Protein AF-A0A1C5WU53-F1 (afdb_monomer)

Radius of gyration: 35.81 Å; Cα contacts (8 Å, |Δi|>4): 63; chains: 1; bounding box: 73×29×108 Å

Foldseek 3Di:
DVVVVVVVVVDPPDDDDPPDPPDDPPDPPPDDDDDDDDDDDPDPDPDDDDDVVVLVVLLVVLVVLLVDDDVVLVVLLVLLCVLVVLLVVCVVVVPDCDPDPSNCCNPPVSVVSSVVSVVVSVVCCVVSNVVSNVVSVVSVVPDDPPPPPPDD

Sequence (152 aa):
MEEIDELYQAFSNVTAEESGNVISDENNRNLQYKDTYNIHVPKTRDKIVLDIGLIEKLRKECKEIKQTKFPYAEACLGVASLLLGAFLSALISQVAYELKFLSILFYSICPVGGIGCSVAYYFLRKNSMADAKKLADYVEEYIIVPAEESEE

Nearest PDB structures (foldseek):
  5n7k-assembly4_D  TM=4.705E-01  e=8.954E+00  Homo sapiens
  4fzs-assembly1_A  TM=4.702E-01  e=9.485E+00  Homo sapiens

Mean predicted aligned error: 18.85 Å

Solvent-accessible surface area (backbone atoms only — not comparable to full-atom values): 9478 Å² total; per-residue (Å²): 116,71,76,59,54,60,62,59,67,72,44,95,86,63,87,88,74,84,87,67,83,89,67,64,90,88,64,89,68,84,79,83,81,82,88,82,81,88,77,85,72,80,78,87,70,95,72,82,91,72,62,65,70,56,54,52,49,52,49,52,51,39,53,47,60,73,66,60,76,64,64,67,36,54,51,29,43,53,51,14,52,51,25,41,46,48,27,53,52,43,61,76,66,64,61,70,91,46,102,41,74,66,41,48,42,37,70,51,48,19,48,54,48,13,53,50,27,45,52,49,22,51,53,50,46,51,54,58,52,52,51,55,43,50,51,37,52,52,52,58,72,70,55,79,75,76,77,77,78,76,83,127

pLDDT: mean 70.13, std 13.55, range [31.55, 91.06]

Structure (mmCIF, N/CA/C/O backbone):
data_AF-A0A1C5WU53-F1
#
_entry.id   AF-A0A1C5WU53-F1
#
loop_
_atom_site.group_PDB
_atom_site.id
_atom_site.type_symbol
_atom_site.label_atom_id
_atom_site.label_alt_id
_atom_site.label_comp_id
_atom_site.label_asym_id
_atom_site.label_entity_id
_atom_site.label_seq_id
_atom_site.pdbx_PDB_ins_code
_atom_site.Cartn_x
_atom_site.Cartn_y
_atom_site.Cartn_z
_atom_site.occupancy
_atom_site.B_iso_or_equiv
_atom_site.auth_seq_id
_atom_site.auth_comp_id
_atom_site.auth_asym_id
_atom_site.auth_atom_id
_atom_site.pdbx_PDB_model_num
ATOM 1 N N . MET A 1 1 ? -17.235 17.590 -48.475 1.00 45.38 1 MET A N 1
ATOM 2 C CA . MET A 1 1 ? -16.830 17.677 -49.894 1.00 45.38 1 MET A CA 1
ATOM 3 C C . MET A 1 1 ? -15.870 18.850 -50.068 1.00 45.38 1 MET A C 1
ATOM 5 O O . MET A 1 1 ? -14.811 18.620 -50.616 1.00 45.38 1 MET A O 1
ATOM 9 N N . GLU A 1 2 ? -16.145 20.018 -49.467 1.00 45.06 2 GLU A N 1
ATOM 10 C CA . GLU A 1 2 ? -15.230 21.185 -49.448 1.00 45.06 2 GLU A CA 1
ATOM 11 C C . GLU A 1 2 ? -13.848 20.946 -48.800 1.00 45.06 2 GLU A C 1
ATOM 13 O O . GLU A 1 2 ? -12.847 21.370 -49.361 1.00 45.06 2 GLU A O 1
ATOM 18 N N . GLU A 1 3 ? -13.740 20.218 -47.678 1.00 51.34 3 GLU A N 1
ATOM 19 C CA . GLU A 1 3 ? -12.435 19.996 -47.003 1.00 51.34 3 GLU A CA 1
ATOM 20 C C . GLU A 1 3 ? -11.423 19.178 -47.825 1.00 51.34 3 GLU A C 1
ATOM 22 O O . GLU A 1 3 ? -10.221 19.226 -47.575 1.00 51.34 3 GLU A O 1
ATOM 27 N N . ILE A 1 4 ? -11.899 18.394 -48.795 1.00 55.53 4 ILE A N 1
ATOM 28 C CA . ILE A 1 4 ? -11.033 17.541 -49.614 1.00 55.53 4 ILE A CA 1
ATOM 29 C C . ILE A 1 4 ? -10.393 18.380 -50.726 1.00 55.53 4 ILE A C 1
ATOM 31 O O . ILE A 1 4 ? -9.211 18.207 -51.009 1.00 55.53 4 ILE A O 1
ATOM 35 N N . ASP A 1 5 ? -11.131 19.336 -51.292 1.00 53.19 5 ASP A N 1
ATOM 36 C CA . ASP A 1 5 ? -10.642 20.214 -52.361 1.00 53.19 5 ASP A CA 1
ATOM 37 C C . ASP A 1 5 ? -9.539 21.170 -51.884 1.00 53.19 5 ASP A C 1
ATOM 39 O O . ASP A 1 5 ? -8.574 21.409 -52.615 1.00 53.19 5 ASP A O 1
ATOM 43 N N . GLU A 1 6 ? -9.606 21.652 -50.637 1.00 58.03 6 GLU A N 1
ATOM 44 C CA . GLU A 1 6 ? -8.528 22.462 -50.044 1.00 58.03 6 GLU A CA 1
ATOM 45 C C . GLU A 1 6 ? -7.212 21.677 -49.918 1.00 58.03 6 GLU A C 1
ATOM 47 O O . GLU A 1 6 ? -6.128 22.234 -50.114 1.00 58.03 6 GLU A O 1
ATOM 52 N N . LEU A 1 7 ? -7.291 20.366 -49.658 1.00 58.59 7 LEU A N 1
ATOM 53 C CA . LEU A 1 7 ? -6.119 19.497 -49.555 1.00 58.59 7 LEU A CA 1
ATOM 54 C C . LEU A 1 7 ? -5.407 19.335 -50.910 1.00 58.59 7 LEU A C 1
ATOM 56 O O . LEU A 1 7 ? -4.179 19.259 -50.953 1.00 58.59 7 LEU A O 1
ATOM 60 N N . TYR A 1 8 ? -6.160 19.301 -52.015 1.00 53.69 8 TYR A N 1
ATOM 61 C CA . TYR A 1 8 ? -5.605 19.140 -53.363 1.00 53.69 8 TYR A CA 1
ATOM 62 C C . TYR A 1 8 ? -5.057 20.448 -53.951 1.00 53.69 8 TYR A C 1
ATOM 64 O O . TYR A 1 8 ? -4.077 20.408 -54.696 1.00 53.69 8 TYR A O 1
ATOM 72 N N . GLN A 1 9 ? -5.602 21.610 -53.570 1.00 56.34 9 GLN A N 1
ATOM 73 C CA . GLN A 1 9 ? -5.074 22.916 -53.997 1.00 56.34 9 GLN A CA 1
ATOM 74 C C . GLN A 1 9 ? -3.721 23.286 -53.365 1.00 56.34 9 GLN A C 1
ATOM 76 O O . GLN A 1 9 ? -3.004 24.132 -53.901 1.00 56.34 9 GLN A O 1
ATOM 81 N N . ALA A 1 10 ? -3.329 22.649 -52.257 1.00 59.25 10 ALA A N 1
ATOM 82 C CA . ALA A 1 10 ? -2.040 22.895 -51.608 1.00 59.25 10 ALA A CA 1
ATOM 83 C C . ALA A 1 10 ? -0.826 22.372 -52.411 1.00 59.25 10 ALA A C 1
ATOM 85 O O . ALA A 1 10 ? 0.320 22.710 -52.098 1.00 59.25 10 ALA A O 1
ATOM 86 N N . PHE A 1 11 ? -1.046 21.565 -53.455 1.00 59.12 11 PHE A N 1
ATOM 87 C CA . PHE A 1 11 ? 0.019 21.024 -54.297 1.00 59.12 11 PHE A CA 1
ATOM 88 C C . PHE A 1 11 ? 0.263 21.919 -55.520 1.00 59.12 11 PHE A C 1
ATOM 90 O O . PHE A 1 11 ? -0.410 21.822 -56.540 1.00 59.12 11 PHE A O 1
ATOM 97 N N . SER A 1 12 ? 1.293 22.764 -55.450 1.00 53.94 12 SER A N 1
ATOM 98 C CA . SER A 1 12 ? 1.615 23.786 -56.464 1.00 53.94 12 SER A CA 1
ATOM 99 C C . SER A 1 12 ? 2.075 23.266 -57.839 1.00 53.94 12 SER A C 1
ATOM 101 O O . SER A 1 12 ? 2.349 24.070 -58.725 1.00 53.94 12 SER A O 1
ATOM 103 N N . ASN A 1 13 ? 2.162 21.945 -58.032 1.00 54.16 13 ASN A N 1
ATOM 104 C CA . ASN A 1 13 ? 2.645 21.294 -59.259 1.00 54.16 13 ASN A CA 1
ATOM 105 C C . ASN A 1 13 ? 1.723 20.160 -59.750 1.00 54.16 13 ASN A C 1
ATOM 107 O O . ASN A 1 13 ? 2.179 19.270 -60.468 1.00 54.16 13 ASN A O 1
ATOM 111 N N . VAL A 1 14 ? 0.446 20.147 -59.353 1.00 54.50 14 VAL A N 1
ATOM 112 C CA . VAL A 1 14 ? -0.489 19.078 -59.738 1.00 54.50 14 VAL A CA 1
ATOM 113 C C . VAL A 1 14 ? -1.703 19.673 -60.442 1.00 54.50 14 VAL A C 1
ATOM 115 O O . VAL A 1 14 ? -2.383 20.544 -59.909 1.00 54.50 14 VAL A O 1
ATOM 118 N N . THR A 1 15 ? -1.971 19.207 -61.660 1.00 50.09 15 THR A N 1
ATOM 119 C CA . THR A 1 15 ? -3.218 19.490 -62.376 1.00 50.09 15 THR A CA 1
ATOM 120 C C . THR A 1 15 ? -4.238 18.431 -61.969 1.00 50.09 15 THR A C 1
ATOM 122 O O . THR A 1 15 ? -3.986 17.243 -62.153 1.00 50.09 15 THR A O 1
ATOM 125 N N . ALA A 1 16 ? -5.355 18.849 -61.377 1.00 55.06 16 ALA A N 1
ATOM 126 C CA . ALA A 1 16 ? -6.455 17.958 -61.027 1.00 55.06 16 ALA A CA 1
ATOM 127 C C . ALA A 1 16 ? -7.476 17.942 -62.174 1.00 55.06 16 ALA A C 1
ATOM 129 O O . ALA A 1 16 ? -8.060 18.975 -62.495 1.00 55.06 16 ALA A O 1
ATOM 130 N N . GLU A 1 17 ? -7.675 16.780 -62.793 1.00 51.91 17 GLU A N 1
ATOM 131 C CA . GLU A 1 17 ? -8.823 16.508 -63.662 1.00 51.91 17 GLU A CA 1
ATOM 132 C C . GLU A 1 17 ? -9.829 15.642 -62.900 1.00 51.91 17 GLU A C 1
ATOM 134 O O . GLU A 1 17 ? -9.446 14.721 -62.171 1.00 51.91 17 GLU A O 1
ATOM 139 N N . GLU A 1 18 ? -11.123 15.924 -63.068 1.00 55.75 18 GLU A N 1
ATOM 140 C CA . GLU A 1 18 ? -12.176 15.036 -62.580 1.00 55.75 18 GLU A CA 1
ATOM 141 C C . GLU A 1 18 ? -12.063 13.682 -63.286 1.00 55.75 18 GLU A C 1
ATOM 143 O O . GLU A 1 18 ? -12.084 13.598 -64.516 1.00 55.75 18 GLU A O 1
ATOM 148 N N . SER A 1 19 ? -11.972 12.605 -62.501 1.00 51.03 19 SER A N 1
ATOM 149 C CA . SER A 1 19 ? -12.007 11.237 -63.020 1.00 51.03 19 SER A CA 1
ATOM 150 C C . SER A 1 19 ? -13.420 10.914 -63.515 1.00 51.03 19 SER A C 1
ATOM 152 O O . SER A 1 19 ? -14.244 10.331 -62.810 1.00 51.03 19 SER A O 1
ATOM 154 N N . GLY A 1 20 ? -13.723 11.342 -64.738 1.00 50.81 20 GLY A N 1
ATOM 155 C CA . GLY A 1 20 ? -14.850 10.830 -65.500 1.00 50.81 20 GLY A CA 1
ATOM 156 C C . GLY A 1 20 ? -14.562 9.385 -65.896 1.00 50.81 20 GLY A C 1
ATOM 157 O O . GLY A 1 20 ? -13.483 9.075 -66.396 1.00 50.81 20 GLY A O 1
ATOM 158 N N . ASN A 1 21 ? -15.518 8.485 -65.674 1.00 50.06 21 ASN A N 1
ATOM 159 C CA . ASN A 1 21 ? -15.388 7.086 -66.069 1.00 50.06 21 ASN A CA 1
ATOM 160 C C . ASN A 1 21 ? -15.281 6.990 -67.606 1.00 50.06 21 ASN A C 1
ATOM 162 O O . ASN A 1 21 ? -16.291 7.034 -68.304 1.00 50.06 21 ASN A O 1
ATOM 166 N N . VAL A 1 22 ? -14.064 6.880 -68.150 1.00 54.06 22 VAL A N 1
ATOM 167 C CA . VAL A 1 22 ? -13.814 6.720 -69.597 1.00 54.06 22 VAL A CA 1
ATOM 168 C C . VAL A 1 22 ? -13.954 5.244 -69.987 1.00 54.06 22 VAL A C 1
ATOM 170 O O . VAL A 1 22 ? -13.029 4.622 -70.504 1.00 54.06 22 VAL A O 1
ATOM 173 N N . ILE A 1 23 ? -15.112 4.648 -69.707 1.00 51.84 23 ILE A N 1
ATOM 174 C CA . ILE A 1 23 ? -15.454 3.314 -70.204 1.00 51.84 23 ILE A CA 1
ATOM 175 C C . ILE A 1 23 ? -16.635 3.487 -71.155 1.00 51.84 23 ILE A C 1
ATOM 177 O O . ILE A 1 23 ? -17.748 3.771 -70.729 1.00 51.84 23 ILE A O 1
ATOM 181 N N . SER A 1 24 ? -16.383 3.341 -72.457 1.00 52.50 24 SER A N 1
ATOM 182 C CA . SER A 1 24 ? -17.457 3.080 -73.418 1.00 52.50 24 SER A CA 1
ATOM 183 C C . SER A 1 24 ? -18.016 1.687 -73.123 1.00 52.50 24 SER A C 1
ATOM 185 O O . SER A 1 24 ? -17.255 0.714 -73.123 1.00 52.50 24 SER A O 1
ATOM 187 N N . ASP A 1 25 ? -19.326 1.591 -72.882 1.00 55.03 25 ASP A N 1
ATOM 188 C CA . ASP A 1 25 ? -20.044 0.348 -72.543 1.00 55.03 25 ASP A CA 1
ATOM 189 C C . ASP A 1 25 ? -19.875 -0.776 -73.592 1.00 55.03 25 ASP A C 1
ATOM 191 O O . ASP A 1 25 ? -20.194 -1.935 -73.330 1.00 55.03 25 ASP A O 1
ATOM 195 N N . GLU A 1 26 ? -19.342 -0.469 -74.778 1.00 55.34 26 GLU A N 1
ATOM 196 C CA . GLU A 1 26 ? -19.236 -1.405 -75.902 1.00 55.34 26 GLU A CA 1
ATOM 197 C C . GLU A 1 26 ? -17.995 -2.315 -75.865 1.00 55.34 26 GLU A C 1
ATOM 199 O O . GLU A 1 26 ? -17.987 -3.366 -76.504 1.00 55.34 26 GLU A O 1
ATOM 204 N N . ASN A 1 27 ? -16.938 -1.964 -75.122 1.00 53.72 27 ASN A N 1
ATOM 205 C CA . ASN A 1 27 ? -15.704 -2.758 -75.067 1.00 53.72 27 ASN A CA 1
ATOM 206 C C . ASN A 1 27 ? -15.209 -2.897 -73.627 1.00 53.72 27 ASN A C 1
ATOM 208 O O . ASN A 1 27 ? -14.265 -2.241 -73.188 1.00 53.72 27 ASN A O 1
ATOM 212 N N . ASN A 1 28 ? -15.842 -3.811 -72.893 1.00 52.03 28 ASN A N 1
ATOM 213 C CA . ASN A 1 28 ? -15.462 -4.177 -71.535 1.00 52.03 28 ASN A CA 1
ATOM 214 C C . ASN A 1 28 ? -14.137 -4.966 -71.527 1.00 52.03 28 ASN A C 1
ATOM 216 O O . ASN A 1 28 ? -14.102 -6.192 -71.401 1.00 52.03 28 ASN A O 1
ATOM 220 N N . ARG A 1 29 ? -13.018 -4.259 -71.699 1.00 56.97 29 ARG A N 1
ATOM 221 C CA . ARG A 1 29 ? -11.693 -4.763 -71.339 1.00 56.97 29 ARG A CA 1
ATOM 222 C C . ARG A 1 29 ? -11.362 -4.207 -69.966 1.00 56.97 29 ARG A C 1
ATOM 224 O O . ARG A 1 29 ? -11.028 -3.039 -69.827 1.00 56.97 29 ARG A O 1
ATOM 231 N N . ASN A 1 30 ? -11.503 -5.075 -68.971 1.00 55.66 30 ASN A N 1
ATOM 232 C CA . ASN A 1 30 ? -11.222 -4.831 -67.562 1.00 55.66 30 ASN A CA 1
ATOM 233 C C . ASN A 1 30 ? -9.810 -4.225 -67.400 1.00 55.66 30 ASN A C 1
ATOM 235 O O . ASN A 1 30 ? -8.808 -4.940 -67.454 1.00 55.66 30 ASN A O 1
ATOM 239 N N . LEU A 1 31 ? -9.721 -2.899 -67.280 1.00 57.25 31 LEU A N 1
ATOM 240 C CA . LEU A 1 31 ? -8.464 -2.196 -67.038 1.00 57.25 31 LEU A CA 1
ATOM 241 C C . LEU A 1 31 ? -8.138 -2.319 -65.547 1.00 57.25 31 LEU A C 1
ATOM 243 O O . LEU A 1 31 ? -8.696 -1.616 -64.710 1.00 57.25 31 LEU A O 1
ATOM 247 N N . GLN A 1 32 ? -7.251 -3.257 -65.211 1.00 51.38 32 GLN A N 1
ATOM 248 C CA . GLN A 1 32 ? -6.686 -3.360 -63.868 1.00 51.38 32 GLN A CA 1
ATOM 249 C C . GLN A 1 32 ? -5.578 -2.320 -63.715 1.00 51.38 32 GLN A C 1
ATOM 251 O O . GLN A 1 32 ? -4.475 -2.493 -64.237 1.00 51.38 32 GLN A O 1
ATOM 256 N N . TYR A 1 33 ? -5.864 -1.246 -62.988 1.00 53.88 33 TYR A N 1
ATOM 257 C CA . TYR A 1 33 ? -4.840 -0.303 -62.555 1.00 53.88 33 TYR A CA 1
ATOM 258 C C . TYR A 1 33 ? -4.181 -0.831 -61.278 1.00 53.88 33 TYR A C 1
ATOM 260 O O . TYR A 1 33 ? -4.856 -1.289 -60.356 1.00 53.88 33 TYR A O 1
ATOM 268 N N . LYS A 1 34 ? -2.845 -0.808 -61.241 1.00 54.75 34 LYS A N 1
ATOM 269 C CA . LYS A 1 34 ? -2.045 -1.207 -60.080 1.00 54.75 34 LYS A CA 1
ATOM 270 C C . LYS A 1 34 ? -1.235 -0.007 -59.615 1.00 54.75 34 LYS A C 1
ATOM 272 O O . LYS A 1 34 ? -0.133 0.223 -60.109 1.00 54.75 34 LYS A O 1
ATOM 277 N N . ASP A 1 35 ? -1.762 0.707 -58.632 1.00 54.38 35 ASP A N 1
ATOM 278 C CA . ASP A 1 35 ? -1.020 1.776 -57.974 1.00 54.38 35 ASP A CA 1
ATOM 279 C C . ASP A 1 35 ? -0.066 1.189 -56.938 1.00 54.38 35 ASP A C 1
ATOM 281 O O . ASP A 1 35 ? -0.443 0.407 -56.063 1.00 54.38 35 ASP A O 1
ATOM 285 N N . THR A 1 36 ? 1.213 1.534 -57.074 1.00 65.19 36 THR A N 1
ATOM 286 C CA . THR A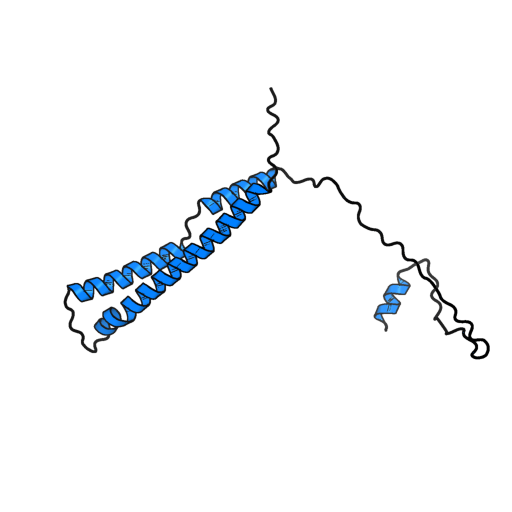 1 36 ? 2.265 1.104 -56.152 1.00 65.19 36 THR A CA 1
ATOM 287 C C . THR A 1 36 ? 2.789 2.333 -55.424 1.00 65.19 36 THR A C 1
ATOM 289 O O . THR A 1 36 ? 3.438 3.185 -56.027 1.00 65.19 36 THR A O 1
ATOM 292 N N . TYR A 1 37 ? 2.511 2.425 -54.125 1.00 63.03 37 TYR A N 1
ATOM 293 C CA . TYR A 1 37 ? 3.000 3.507 -53.274 1.00 63.03 37 TYR A CA 1
ATOM 294 C C . TYR A 1 37 ? 4.288 3.087 -52.562 1.00 63.03 37 TYR A C 1
ATOM 296 O O . TYR A 1 37 ? 4.363 2.007 -51.973 1.00 63.03 37 TYR A O 1
ATOM 304 N N . ASN A 1 38 ? 5.296 3.959 -52.569 1.00 68.50 38 ASN A N 1
ATOM 305 C CA . ASN A 1 38 ? 6.519 3.756 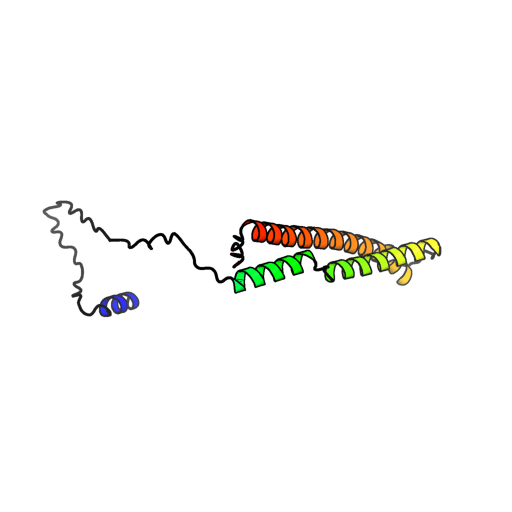-51.796 1.00 68.50 38 ASN A CA 1
ATOM 306 C C . ASN A 1 38 ? 6.291 4.204 -50.346 1.00 68.50 38 ASN A C 1
ATOM 308 O O . ASN A 1 38 ? 6.332 5.395 -50.043 1.00 68.50 38 ASN A O 1
ATOM 312 N N . ILE A 1 39 ? 6.063 3.250 -49.443 1.00 70.31 39 ILE A N 1
ATOM 313 C CA . ILE A 1 39 ? 5.975 3.514 -48.001 1.00 70.31 39 ILE A CA 1
ATOM 314 C C . ILE A 1 39 ? 7.401 3.679 -47.457 1.00 70.31 39 ILE A C 1
ATOM 316 O O . ILE A 1 39 ? 8.206 2.749 -47.510 1.00 70.31 39 ILE A O 1
ATOM 320 N N . HIS A 1 40 ? 7.729 4.860 -46.930 1.00 67.69 40 HIS A N 1
ATOM 321 C CA . HIS A 1 40 ? 9.009 5.090 -46.258 1.00 67.69 40 HIS A CA 1
ATOM 322 C C . HIS A 1 40 ? 8.949 4.532 -44.831 1.00 67.69 40 HIS A C 1
ATOM 324 O O . HIS A 1 40 ? 8.367 5.139 -43.934 1.00 67.69 40 HIS A O 1
ATOM 330 N N . VAL A 1 41 ? 9.547 3.359 -44.617 1.00 69.12 41 VAL A N 1
ATOM 331 C CA . VAL A 1 41 ? 9.702 2.784 -43.276 1.00 69.12 41 VAL A CA 1
ATOM 332 C C . VAL A 1 41 ? 10.815 3.553 -42.551 1.00 69.12 41 VAL A C 1
ATOM 334 O O . VAL A 1 41 ? 11.889 3.744 -43.133 1.00 69.12 41 VAL A O 1
ATOM 337 N N . PRO A 1 42 ? 10.605 4.026 -41.308 1.00 69.00 42 PRO A N 1
ATOM 338 C CA . PRO A 1 42 ? 11.663 4.688 -40.557 1.00 69.00 42 PRO A CA 1
ATOM 339 C C . PRO A 1 42 ? 12.869 3.753 -40.418 1.00 69.00 42 PRO A C 1
ATOM 341 O O . PRO A 1 42 ? 12.721 2.575 -40.094 1.00 69.00 42 PRO A O 1
ATOM 344 N N . LYS A 1 43 ? 14.071 4.283 -40.678 1.00 69.19 43 LYS A N 1
ATOM 345 C CA . LYS A 1 43 ? 15.323 3.525 -40.557 1.00 69.19 43 LYS A CA 1
ATOM 346 C C . LYS A 1 43 ? 15.431 2.949 -39.145 1.00 69.19 43 LYS A C 1
ATOM 348 O O . LYS A 1 43 ? 15.327 3.700 -38.172 1.00 69.19 43 LYS A O 1
ATOM 353 N N . THR A 1 44 ? 15.673 1.645 -39.043 1.00 65.31 44 THR A N 1
ATOM 354 C CA . THR A 1 44 ? 16.044 0.983 -37.790 1.00 65.31 44 THR A CA 1
ATOM 355 C C . THR A 1 44 ? 17.264 1.697 -37.219 1.00 65.31 44 THR A C 1
ATOM 357 O O . THR A 1 44 ? 18.327 1.716 -37.836 1.00 65.31 44 THR A O 1
ATOM 360 N N . ARG A 1 45 ? 17.093 2.382 -36.084 1.00 57.22 45 ARG A N 1
ATOM 361 C CA . ARG A 1 45 ? 18.212 2.974 -35.350 1.00 57.22 45 ARG A CA 1
ATOM 362 C C . ARG A 1 45 ? 18.722 1.921 -34.378 1.00 57.22 45 ARG A C 1
ATOM 364 O O . ARG A 1 45 ? 18.004 1.563 -33.453 1.00 57.22 45 ARG A O 1
ATOM 371 N N . ASP A 1 46 ? 19.959 1.476 -34.570 1.00 62.19 46 ASP A N 1
ATOM 372 C CA . ASP A 1 46 ? 20.580 0.448 -33.722 1.00 62.19 46 ASP A CA 1
ATOM 373 C C . ASP A 1 46 ? 20.930 0.959 -32.315 1.00 62.19 46 ASP A C 1
ATOM 375 O O . ASP A 1 46 ? 21.199 0.170 -31.413 1.00 62.19 46 ASP A O 1
ATOM 379 N N . LYS A 1 47 ? 20.964 2.286 -32.120 1.00 60.62 47 LYS A N 1
ATOM 380 C CA . LYS A 1 47 ? 21.364 2.922 -30.860 1.00 60.62 47 LYS A CA 1
ATOM 381 C C . LYS A 1 47 ? 20.458 4.104 -30.535 1.00 60.62 47 LYS A C 1
ATOM 383 O O . LYS A 1 47 ? 20.246 4.988 -31.368 1.00 60.62 47 LYS A O 1
ATOM 388 N N . ILE A 1 48 ? 19.951 4.116 -29.308 1.00 66.62 48 ILE A N 1
ATOM 389 C CA . ILE A 1 48 ? 19.209 5.232 -28.721 1.00 66.62 48 ILE A CA 1
ATOM 390 C C . ILE A 1 48 ? 20.170 5.929 -27.761 1.00 66.62 48 ILE A C 1
ATOM 392 O O . ILE A 1 48 ? 20.759 5.282 -26.899 1.00 66.62 48 ILE A O 1
ATOM 396 N N . VAL A 1 49 ? 20.358 7.236 -27.934 1.00 62.00 49 VAL A N 1
ATOM 397 C CA . VAL A 1 49 ? 21.166 8.040 -27.013 1.00 62.00 49 VAL A CA 1
ATOM 398 C C . VAL A 1 49 ? 20.282 8.372 -25.817 1.00 62.00 49 VAL A C 1
ATO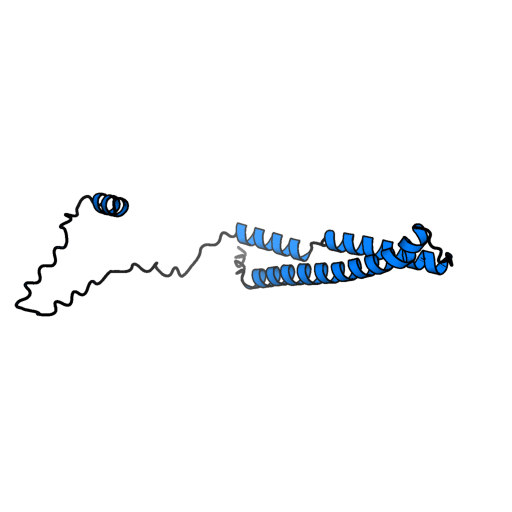M 400 O O . VAL A 1 49 ? 19.311 9.114 -25.952 1.00 62.00 49 VAL A O 1
ATOM 403 N N . LEU A 1 50 ? 20.587 7.771 -24.672 1.00 65.25 50 LEU A N 1
ATOM 404 C CA . LEU A 1 50 ? 19.953 8.075 -23.394 1.00 65.25 50 LEU A CA 1
ATOM 405 C C . LEU A 1 50 ? 20.875 9.012 -22.616 1.00 65.25 50 LEU A C 1
ATOM 407 O O . LEU A 1 50 ? 22.081 8.785 -22.552 1.00 65.25 50 LEU A O 1
ATOM 411 N N . ASP A 1 51 ? 20.308 10.069 -22.043 1.00 74.50 51 ASP A N 1
ATOM 412 C CA . ASP A 1 51 ? 21.049 10.979 -21.175 1.00 74.50 51 ASP A CA 1
ATOM 413 C C . ASP A 1 51 ? 21.370 10.279 -19.844 1.00 74.50 51 ASP A C 1
ATOM 415 O O . ASP A 1 51 ? 20.476 9.788 -19.146 1.00 74.50 51 ASP A O 1
ATOM 419 N N . ILE A 1 52 ? 22.653 10.245 -19.491 1.00 73.88 52 ILE A N 1
ATOM 420 C CA . ILE A 1 52 ? 23.179 9.611 -18.277 1.00 73.88 52 ILE A CA 1
ATOM 421 C C . ILE A 1 52 ? 22.579 10.272 -17.026 1.00 73.88 52 ILE A C 1
ATOM 423 O O . ILE A 1 52 ? 22.231 9.582 -16.067 1.00 73.88 52 ILE A O 1
ATOM 427 N N . GLY A 1 53 ? 22.341 11.589 -17.061 1.00 74.88 53 GLY A N 1
ATOM 428 C CA . GLY A 1 53 ? 21.738 12.309 -15.937 1.00 74.88 53 GLY A CA 1
ATOM 429 C C . GLY A 1 53 ? 20.283 11.907 -15.674 1.00 74.88 53 GLY A C 1
ATOM 430 O O . GLY A 1 53 ? 19.823 11.937 -14.530 1.00 74.88 53 GLY A O 1
ATOM 431 N N . LEU A 1 54 ? 19.546 11.491 -16.713 1.00 75.50 54 LEU A N 1
ATOM 432 C CA . LEU A 1 54 ? 18.196 10.944 -16.551 1.00 75.50 54 LEU A CA 1
ATOM 433 C C . LEU A 1 54 ? 18.243 9.550 -15.923 1.00 75.50 54 LEU A C 1
ATOM 435 O O . LEU A 1 54 ? 17.424 9.265 -15.052 1.00 75.50 54 LEU A O 1
ATOM 439 N N . ILE A 1 55 ? 19.219 8.721 -16.305 1.00 75.75 55 ILE A N 1
ATOM 440 C CA . ILE A 1 55 ? 19.424 7.386 -15.725 1.00 75.75 55 ILE A CA 1
ATOM 441 C C . ILE A 1 55 ? 19.743 7.488 -14.225 1.00 75.75 55 ILE A C 1
ATOM 443 O O . ILE A 1 55 ? 19.153 6.772 -13.412 1.00 75.75 55 ILE A O 1
ATOM 447 N N . GLU A 1 56 ? 20.613 8.421 -13.829 1.00 76.06 56 GLU A N 1
ATOM 448 C CA . GLU A 1 56 ? 20.938 8.656 -12.416 1.00 76.06 56 GLU A CA 1
ATOM 449 C C . GLU A 1 56 ? 19.741 9.160 -11.601 1.00 76.06 56 GLU A C 1
ATOM 451 O O . GLU A 1 56 ? 19.501 8.675 -10.489 1.00 76.06 56 GLU A O 1
ATOM 456 N N . LYS A 1 57 ? 18.958 10.101 -12.151 1.00 80.75 57 LYS A N 1
ATOM 457 C CA . LYS A 1 57 ? 17.718 10.575 -11.512 1.00 80.75 57 LYS A CA 1
ATOM 458 C C . LYS A 1 57 ? 16.732 9.432 -11.310 1.00 80.75 57 LYS A C 1
ATOM 460 O O . LYS A 1 57 ? 16.230 9.261 -10.201 1.00 80.75 57 LYS A O 1
ATOM 465 N N . LEU A 1 58 ? 16.531 8.608 -12.338 1.00 78.31 58 LEU A N 1
ATOM 466 C CA . LEU A 1 58 ? 15.627 7.463 -12.277 1.00 78.31 58 LEU A CA 1
ATOM 467 C C . LEU A 1 58 ? 16.063 6.454 -11.204 1.00 78.31 58 LEU A C 1
ATOM 469 O O . LEU A 1 58 ? 15.236 5.925 -10.461 1.00 78.31 58 LEU A O 1
ATOM 473 N N . ARG A 1 59 ? 17.376 6.227 -11.069 1.00 77.50 59 ARG A N 1
ATOM 474 C CA . ARG A 1 59 ? 17.948 5.366 -10.025 1.00 77.50 59 ARG A CA 1
ATOM 475 C C . ARG A 1 59 ? 17.714 5.933 -8.629 1.00 77.50 59 ARG A C 1
ATOM 477 O O . ARG A 1 59 ? 17.372 5.185 -7.710 1.00 77.50 59 ARG A O 1
ATOM 484 N N . LYS A 1 60 ? 17.900 7.244 -8.458 1.00 81.12 60 LYS A N 1
ATOM 485 C CA . LYS A 1 60 ? 17.649 7.923 -7.183 1.00 81.12 60 LYS A CA 1
ATOM 486 C C . LYS A 1 60 ? 16.177 7.807 -6.785 1.00 81.12 60 LYS A C 1
ATOM 488 O O . LYS A 1 60 ? 15.899 7.404 -5.658 1.00 81.12 60 LYS A O 1
ATOM 493 N N . GLU A 1 61 ? 15.263 8.050 -7.720 1.00 80.19 61 GLU A N 1
ATOM 494 C CA . GLU A 1 61 ? 13.821 7.895 -7.504 1.00 80.19 61 GLU A CA 1
ATOM 495 C C . GLU A 1 61 ? 13.444 6.441 -7.180 1.00 80.19 61 GLU A C 1
ATOM 497 O O . GLU A 1 61 ? 12.735 6.198 -6.207 1.00 80.19 61 GLU A O 1
ATOM 502 N N . CYS A 1 62 ? 13.986 5.448 -7.898 1.00 75.25 62 CYS A N 1
ATOM 503 C CA . CYS A 1 62 ? 13.754 4.029 -7.587 1.00 75.25 62 CYS A CA 1
ATOM 504 C C . CYS A 1 62 ? 14.247 3.650 -6.180 1.00 75.25 62 CYS A C 1
ATOM 506 O O . CYS A 1 62 ? 13.582 2.898 -5.461 1.00 75.25 62 CYS A O 1
ATOM 508 N N . LYS A 1 63 ? 15.399 4.186 -5.756 1.00 78.88 63 LYS A N 1
ATOM 509 C CA . LYS A 1 63 ? 15.942 3.966 -4.409 1.00 78.88 63 LYS A CA 1
ATOM 510 C C . LYS A 1 63 ? 15.079 4.629 -3.335 1.00 78.88 63 LYS A C 1
ATOM 512 O O . LYS A 1 63 ? 14.853 4.020 -2.290 1.00 78.88 63 LYS A O 1
ATOM 517 N N . GLU A 1 64 ? 14.578 5.834 -3.596 1.00 78.50 64 GLU A N 1
ATOM 518 C CA . GLU A 1 64 ? 13.633 6.518 -2.712 1.00 78.50 64 GLU A CA 1
ATOM 519 C C . GLU A 1 64 ? 12.326 5.725 -2.597 1.00 78.50 64 GLU A C 1
ATOM 521 O O . GLU A 1 64 ? 11.914 5.415 -1.482 1.00 78.50 64 GLU A O 1
ATOM 526 N N . ILE A 1 65 ? 11.743 5.262 -3.708 1.00 74.50 65 ILE A N 1
ATOM 527 C CA . ILE A 1 65 ? 10.524 4.433 -3.715 1.00 74.50 65 ILE A CA 1
ATOM 528 C C . ILE A 1 65 ? 10.712 3.154 -2.883 1.00 74.50 65 ILE A C 1
ATOM 530 O O . ILE A 1 65 ? 9.853 2.827 -2.061 1.00 74.50 65 ILE A O 1
ATOM 534 N N . LYS A 1 66 ? 11.863 2.473 -3.001 1.00 69.50 66 LYS A N 1
ATOM 535 C CA . LYS A 1 66 ? 12.197 1.296 -2.172 1.00 69.50 66 LYS A CA 1
ATOM 536 C C . LYS A 1 66 ? 12.284 1.611 -0.670 1.00 69.50 66 LYS A C 1
ATOM 538 O O . LYS A 1 66 ? 12.076 0.712 0.146 1.00 69.50 66 LYS A O 1
ATOM 543 N N . GLN A 1 67 ? 12.595 2.853 -0.295 1.00 68.12 67 GLN A N 1
ATOM 544 C CA . GLN A 1 67 ? 12.735 3.292 1.100 1.00 68.12 67 GLN A CA 1
ATOM 545 C C . GLN A 1 67 ? 11.488 3.996 1.659 1.00 68.12 67 GLN A C 1
ATOM 547 O O . GLN A 1 67 ? 11.349 4.104 2.881 1.00 68.12 67 GLN A O 1
ATOM 552 N 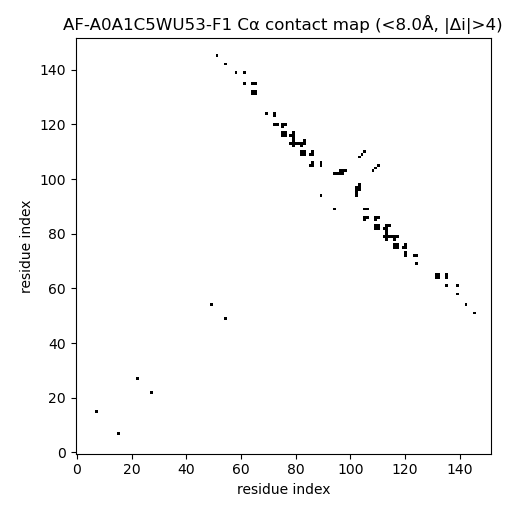N . THR A 1 68 ? 10.572 4.462 0.804 1.00 65.69 68 THR A N 1
ATOM 553 C CA . THR A 1 68 ? 9.370 5.175 1.248 1.00 65.69 68 THR A CA 1
ATOM 554 C C . THR A 1 68 ? 8.448 4.288 2.088 1.00 65.69 68 THR A C 1
ATOM 556 O O . THR A 1 68 ? 8.006 3.211 1.685 1.00 65.69 68 THR A O 1
ATOM 559 N N . LYS A 1 69 ? 8.124 4.769 3.293 1.00 59.44 69 LYS A N 1
ATOM 560 C CA . LYS A 1 69 ? 7.055 4.217 4.131 1.00 59.44 69 LYS A CA 1
ATOM 561 C C . LYS A 1 69 ? 5.764 4.958 3.795 1.00 59.44 69 LYS A C 1
ATOM 563 O O . LYS A 1 69 ? 5.725 6.180 3.884 1.00 59.44 69 LYS A O 1
ATOM 568 N N . PHE A 1 70 ? 4.719 4.235 3.399 1.00 64.12 70 PHE A N 1
ATOM 569 C CA . PHE A 1 70 ? 3.458 4.844 2.969 1.00 64.12 70 PHE A CA 1
ATOM 570 C C . PHE A 1 70 ? 2.660 5.396 4.169 1.00 64.12 70 PHE A C 1
ATOM 572 O O . PHE A 1 70 ? 2.156 4.602 4.970 1.00 64.12 70 PHE A O 1
ATOM 579 N N . PRO A 1 71 ? 2.470 6.726 4.283 1.00 66.38 71 PRO A N 1
ATOM 580 C CA . PRO A 1 71 ? 1.829 7.34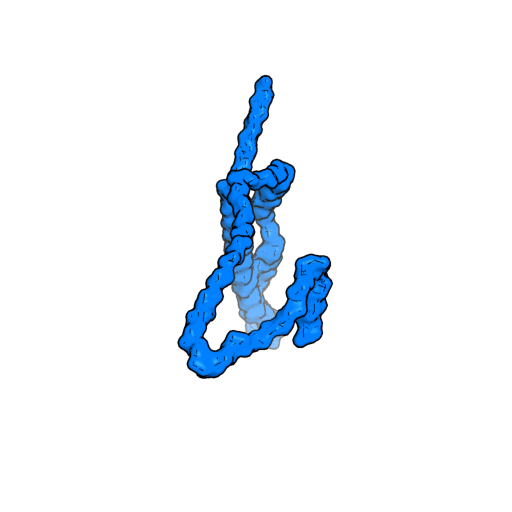8 5.446 1.00 66.38 71 PRO A CA 1
ATOM 581 C C . PRO A 1 71 ? 0.344 6.981 5.580 1.00 66.38 71 PRO A C 1
ATOM 583 O O . PRO A 1 71 ? -0.169 6.882 6.689 1.00 66.38 71 PRO A O 1
ATOM 586 N N . TYR A 1 72 ? -0.347 6.713 4.467 1.00 68.00 72 TYR A N 1
ATOM 587 C CA . TYR A 1 72 ? -1.764 6.329 4.470 1.00 68.00 72 TYR A CA 1
ATOM 588 C C . TYR A 1 72 ? -2.014 4.948 5.081 1.00 68.00 72 TYR A C 1
ATOM 590 O O . TYR A 1 72 ? -3.014 4.749 5.771 1.00 68.00 72 TYR A O 1
ATOM 598 N N . ALA A 1 73 ? -1.099 4.000 4.863 1.00 75.56 73 ALA A N 1
ATOM 599 C CA . ALA A 1 73 ? -1.181 2.693 5.499 1.00 75.56 73 ALA A CA 1
ATOM 600 C C . ALA A 1 73 ? -0.965 2.839 7.015 1.00 75.56 73 ALA A C 1
ATOM 602 O O . ALA A 1 73 ? -1.765 2.347 7.802 1.00 75.56 73 ALA A O 1
ATOM 603 N N . GLU A 1 74 ? 0.049 3.595 7.435 1.00 78.12 74 GLU A N 1
ATOM 604 C CA . GLU A 1 74 ? 0.305 3.865 8.857 1.00 78.12 74 GLU A CA 1
ATOM 605 C C . GLU A 1 74 ? -0.871 4.589 9.540 1.00 78.12 74 GLU A C 1
ATOM 607 O O . GLU A 1 74 ? -1.250 4.237 10.656 1.00 78.12 74 GLU A O 1
ATOM 612 N N . ALA A 1 75 ? -1.526 5.533 8.855 1.00 81.38 75 ALA A N 1
ATOM 613 C CA . ALA A 1 75 ? -2.735 6.183 9.361 1.00 81.38 75 ALA A CA 1
ATOM 614 C C . ALA A 1 75 ? -3.890 5.183 9.554 1.00 81.38 75 ALA A C 1
ATOM 616 O O . ALA A 1 75 ? -4.555 5.194 10.590 1.00 81.38 75 ALA A O 1
ATOM 617 N N . CYS A 1 76 ? -4.104 4.279 8.592 1.00 83.44 76 CYS A N 1
ATOM 618 C CA . CYS A 1 76 ? -5.135 3.244 8.684 1.00 83.44 76 CYS A CA 1
ATOM 619 C C . CYS A 1 76 ? -4.847 2.245 9.819 1.00 83.44 76 CYS A C 1
ATOM 621 O O . CYS A 1 76 ? -5.761 1.855 10.547 1.00 83.44 76 CYS A O 1
ATOM 623 N N . LEU A 1 77 ? -3.572 1.900 10.025 1.00 85.88 77 LEU A N 1
ATOM 624 C CA . LEU A 1 77 ? -3.120 1.085 11.152 1.00 85.88 77 LEU A CA 1
ATOM 625 C C . LEU A 1 77 ? -3.354 1.793 12.496 1.00 85.88 77 LEU A C 1
ATOM 627 O O . LEU A 1 77 ? -3.818 1.165 13.445 1.00 85.88 77 LEU A O 1
ATOM 631 N N . GLY A 1 78 ? -3.065 3.095 12.574 1.00 87.06 78 GLY A N 1
ATOM 632 C CA . GLY A 1 78 ? -3.308 3.909 13.767 1.00 87.06 78 GLY A CA 1
ATOM 633 C C . GLY A 1 78 ? -4.791 3.992 14.133 1.00 87.06 78 GLY A C 1
ATOM 634 O O . GLY A 1 78 ? -5.155 3.843 15.297 1.00 87.06 78 GLY A O 1
ATOM 635 N N . VAL A 1 79 ? -5.669 4.153 13.139 1.00 87.75 79 VAL A N 1
ATOM 636 C CA . VAL A 1 79 ? -7.124 4.123 13.359 1.00 87.75 79 VAL A CA 1
ATOM 637 C C . VAL A 1 79 ? -7.582 2.725 13.784 1.00 87.75 79 VAL A C 1
ATOM 639 O O . VAL A 1 79 ? -8.366 2.596 14.723 1.00 87.75 79 VAL A O 1
ATOM 642 N N . ALA A 1 80 ? -7.064 1.670 13.150 1.00 89.31 80 ALA A N 1
ATOM 643 C CA . ALA A 1 80 ? -7.409 0.296 13.499 1.00 89.31 80 ALA A CA 1
ATOM 644 C C . ALA A 1 80 ? -7.027 -0.056 14.946 1.00 89.31 80 ALA A C 1
ATOM 646 O O . ALA A 1 80 ? -7.841 -0.627 15.674 1.00 89.31 80 ALA A O 1
ATOM 647 N N . SER A 1 81 ? -5.815 0.310 15.375 1.00 89.75 81 SER A N 1
ATOM 648 C CA . SER A 1 81 ? -5.330 0.039 16.731 1.00 89.75 81 SER A CA 1
ATOM 649 C C . SER A 1 81 ? -6.086 0.842 17.788 1.00 89.75 81 SER A C 1
ATOM 651 O O . SER A 1 81 ? -6.394 0.298 18.848 1.00 89.75 81 SER A O 1
ATOM 653 N N . LEU A 1 82 ? -6.466 2.087 17.484 1.00 91.06 82 LEU A N 1
ATOM 654 C CA . LEU A 1 82 ? -7.289 2.911 18.367 1.00 91.06 82 LEU A CA 1
ATOM 655 C C . LEU A 1 82 ? -8.685 2.307 18.556 1.00 91.06 82 LEU A C 1
ATOM 657 O O . LEU A 1 82 ? -9.143 2.182 19.690 1.00 91.06 82 LEU A O 1
ATOM 661 N N . LEU A 1 83 ? -9.344 1.887 17.471 1.00 88.62 83 LEU A N 1
ATOM 662 C CA . LEU A 1 83 ? -10.694 1.316 17.527 1.00 88.62 83 LEU A CA 1
ATOM 663 C C . LEU A 1 83 ? -10.719 -0.066 18.204 1.00 88.62 83 LEU A C 1
ATOM 665 O O . LEU A 1 83 ? -11.576 -0.337 19.048 1.00 88.62 83 LEU A O 1
ATOM 669 N N . LEU A 1 84 ? -9.749 -0.933 17.899 1.00 89.06 84 LEU A N 1
ATOM 670 C CA . LEU A 1 84 ? -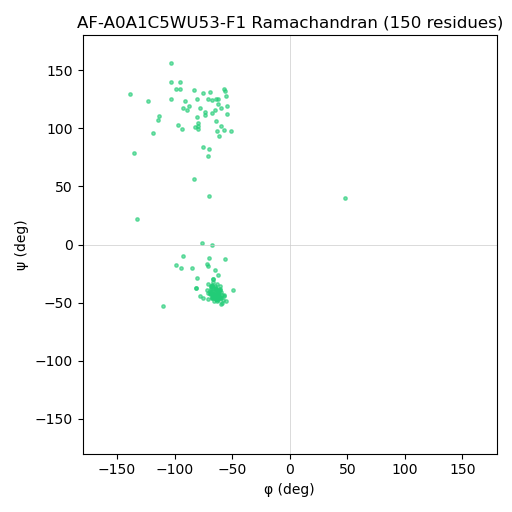9.620 -2.229 18.574 1.00 89.06 84 LEU A CA 1
ATOM 671 C C . LEU A 1 84 ? -9.232 -2.068 20.046 1.00 89.06 84 LEU A C 1
ATOM 673 O O . LEU A 1 84 ? -9.787 -2.758 20.899 1.00 89.06 84 LEU A O 1
ATOM 677 N N . GLY A 1 85 ? -8.328 -1.137 20.360 1.00 89.69 85 GLY A N 1
ATOM 678 C CA . GLY A 1 85 ? -7.953 -0.814 21.735 1.00 89.69 85 GLY A CA 1
ATOM 679 C C . GLY A 1 85 ? -9.149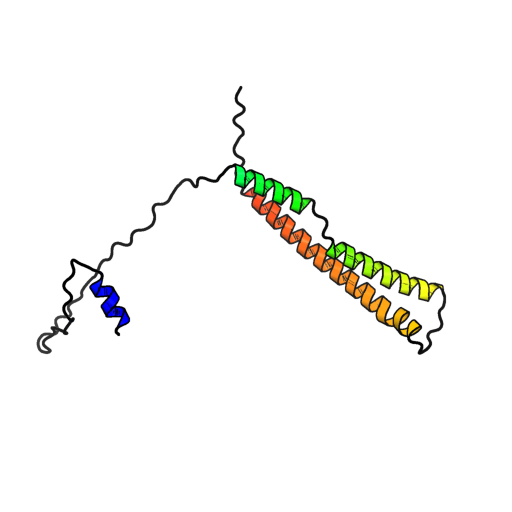 -0.313 22.542 1.00 89.69 85 GLY A C 1
ATOM 680 O O . GLY A 1 85 ? -9.413 -0.823 23.624 1.00 89.69 85 GLY A O 1
ATOM 681 N N . ALA A 1 86 ? -9.934 0.603 21.973 1.00 86.88 86 ALA A N 1
ATOM 682 C CA . ALA A 1 86 ? -11.174 1.102 22.558 1.00 86.88 86 ALA A CA 1
ATOM 683 C C . ALA A 1 86 ? -12.186 -0.025 22.850 1.00 86.88 86 ALA A C 1
ATOM 685 O O . ALA A 1 86 ? -12.754 -0.073 23.942 1.00 86.88 86 ALA A O 1
ATOM 686 N N . PHE A 1 87 ? -12.376 -0.960 21.914 1.00 87.06 87 PHE A N 1
ATOM 687 C CA . PHE A 1 87 ? -13.227 -2.139 22.115 1.00 87.06 87 PHE A CA 1
ATOM 688 C C . PHE A 1 87 ? -12.718 -3.047 23.247 1.00 87.06 87 PHE A C 1
ATOM 690 O O . PHE A 1 87 ? -13.483 -3.420 24.138 1.00 87.06 87 PHE A O 1
ATOM 697 N N . LEU A 1 88 ? -11.420 -3.370 23.250 1.00 87.06 88 LEU A N 1
ATOM 698 C CA . LEU A 1 88 ? -10.807 -4.217 24.278 1.00 87.06 88 LEU A CA 1
ATOM 699 C C . LEU A 1 88 ? -10.851 -3.559 25.664 1.00 87.06 88 LEU A C 1
ATOM 701 O O . LEU A 1 88 ? -11.127 -4.232 26.655 1.00 87.06 88 LEU A O 1
ATOM 705 N N . SER A 1 89 ? -10.646 -2.243 25.744 1.00 86.38 89 SER A N 1
ATOM 706 C CA . SER A 1 89 ? -10.788 -1.488 26.991 1.00 86.38 89 SER A CA 1
ATOM 707 C C . SER A 1 89 ? -12.222 -1.522 27.525 1.00 86.38 89 SER A C 1
ATOM 709 O O . SER A 1 89 ? -12.410 -1.710 28.726 1.00 86.38 89 SER A O 1
ATOM 711 N N . ALA A 1 90 ? -13.233 -1.395 26.659 1.00 83.94 90 ALA A N 1
ATOM 712 C CA . ALA A 1 90 ? -14.636 -1.495 27.067 1.00 83.94 90 ALA A CA 1
ATOM 713 C C . ALA A 1 90 ? -14.992 -2.898 27.598 1.00 83.94 90 ALA A C 1
ATOM 715 O O . ALA A 1 90 ? -15.699 -3.004 28.603 1.00 83.94 90 ALA A O 1
ATOM 716 N N . LEU A 1 91 ? -14.444 -3.954 26.978 1.00 83.62 91 LEU A N 1
ATOM 717 C CA . LEU A 1 91 ? -14.600 -5.343 27.424 1.00 83.62 91 LEU A CA 1
ATOM 718 C C . LEU A 1 91 ? -13.985 -5.590 28.808 1.00 83.62 91 LEU A C 1
ATOM 720 O O . LEU A 1 91 ? -14.640 -6.162 29.677 1.00 83.62 91 LEU A O 1
ATOM 724 N N . ILE A 1 92 ? -12.740 -5.150 29.026 1.00 84.88 92 ILE A N 1
ATOM 725 C CA . ILE A 1 92 ? -12.039 -5.330 30.311 1.00 84.88 92 ILE A CA 1
ATOM 726 C C . ILE A 1 92 ? -12.748 -4.558 31.428 1.00 84.88 92 ILE A C 1
ATOM 728 O O . ILE A 1 92 ? -12.855 -5.045 32.550 1.00 84.88 92 ILE A O 1
ATOM 732 N N . SER A 1 93 ? -13.268 -3.373 31.110 1.00 84.75 93 SER A N 1
ATOM 733 C CA . SER A 1 93 ? -13.974 -2.512 32.061 1.00 84.75 93 SER A CA 1
ATOM 734 C C . SER A 1 93 ? -15.405 -2.992 32.382 1.00 84.75 93 SER A C 1
ATOM 736 O O . SER A 1 93 ? -16.108 -2.337 33.146 1.00 84.75 93 SER A O 1
ATOM 738 N N . GLN A 1 94 ? -15.857 -4.123 31.812 1.00 75.69 94 GLN A N 1
ATOM 739 C CA . GLN A 1 94 ? -17.207 -4.680 32.002 1.00 75.69 94 GLN A CA 1
ATOM 740 C C . GLN A 1 94 ? -18.320 -3.632 31.825 1.00 75.69 94 GLN A C 1
ATOM 742 O O . GLN A 1 94 ? -19.299 -3.602 32.574 1.00 75.69 94 GLN A O 1
ATOM 747 N N . VAL A 1 95 ? -18.175 -2.741 30.836 1.00 71.44 95 VAL A N 1
ATOM 748 C CA . VAL A 1 95 ? -19.184 -1.708 30.576 1.00 71.44 95 VAL A CA 1
ATOM 749 C C . VAL A 1 95 ? -20.490 -2.397 30.197 1.00 71.44 95 VAL A C 1
ATOM 751 O O . VAL A 1 95 ? -20.533 -3.140 29.212 1.00 71.44 95 VAL A O 1
ATOM 754 N N . ALA A 1 96 ? -21.545 -2.146 30.977 1.00 69.31 96 ALA A N 1
ATOM 755 C CA . ALA A 1 96 ? -22.859 -2.726 30.745 1.00 69.31 96 ALA A CA 1
ATOM 756 C C . ALA A 1 96 ? -23.350 -2.403 29.327 1.00 69.31 96 ALA A C 1
ATOM 758 O O . ALA A 1 96 ? -23.301 -1.255 28.858 1.00 69.31 96 ALA A O 1
ATOM 759 N N . TYR A 1 97 ? -23.824 -3.437 28.634 1.00 64.00 97 TYR A N 1
ATOM 760 C CA . TYR A 1 97 ? -24.412 -3.292 27.313 1.00 64.00 97 TYR A CA 1
ATOM 761 C C . TYR A 1 97 ? -25.811 -2.685 27.450 1.00 64.00 97 TYR A C 1
ATOM 763 O O . TYR A 1 97 ? -26.820 -3.380 27.527 1.00 64.00 97 TYR A O 1
ATOM 771 N N . GLU A 1 98 ? -25.861 -1.362 27.543 1.00 74.25 98 GLU A N 1
ATOM 772 C CA . GLU A 1 98 ? -27.096 -0.588 27.552 1.00 74.25 98 GLU A CA 1
ATOM 773 C C . GLU A 1 98 ? -27.320 0.060 26.181 1.00 74.25 98 GLU A C 1
ATOM 775 O O . GLU A 1 98 ? -26.365 0.344 25.457 1.00 74.25 98 GLU A O 1
ATOM 780 N N . LEU A 1 99 ? -28.574 0.388 25.847 1.00 65.00 99 LEU A N 1
ATOM 781 C CA . LEU A 1 99 ? -28.953 1.177 24.659 1.00 65.00 99 LEU A CA 1
ATOM 782 C C . LEU A 1 99 ? -28.533 2.660 24.784 1.00 65.00 99 LEU A C 1
ATOM 784 O O . LEU A 1 99 ? -29.280 3.579 24.457 1.00 65.00 99 LEU A O 1
ATOM 788 N N . LYS A 1 100 ? -27.328 2.910 25.295 1.00 77.00 100 LYS A N 1
ATOM 789 C CA . LYS A 1 100 ? -26.671 4.214 25.308 1.00 77.00 100 LYS A CA 1
ATOM 790 C C . LYS A 1 100 ? -25.746 4.291 24.101 1.00 77.00 100 LYS A C 1
ATOM 792 O O . LYS A 1 100 ? -25.033 3.337 23.795 1.00 77.00 100 LYS A O 1
ATOM 797 N N . PHE A 1 101 ? -25.714 5.459 23.461 1.00 75.88 101 PHE A N 1
ATOM 798 C CA . PHE A 1 101 ? -24.901 5.722 22.268 1.00 75.88 101 PHE A CA 1
ATOM 799 C C . PHE A 1 101 ? -23.439 5.276 22.431 1.00 75.88 101 PHE A C 1
ATOM 801 O O . PHE A 1 101 ? -22.858 4.689 21.524 1.00 75.88 101 PHE A O 1
ATOM 808 N N . LEU A 1 102 ? -22.873 5.482 23.624 1.00 75.06 102 LEU A N 1
ATOM 809 C CA . LEU A 1 102 ? -21.506 5.089 23.948 1.00 75.06 102 LEU A CA 1
ATOM 810 C C . LEU A 1 102 ? -21.294 3.567 23.852 1.00 75.06 102 LEU A C 1
ATOM 812 O O . LEU A 1 102 ? -20.328 3.123 23.243 1.00 75.06 102 LEU A O 1
ATOM 816 N N . SER A 1 103 ? -22.211 2.764 24.403 1.00 76.25 103 SER A N 1
ATOM 817 C CA . SER A 1 103 ? -22.087 1.299 24.410 1.00 76.25 103 SER A CA 1
ATOM 818 C C . SER A 1 103 ? -22.230 0.724 22.995 1.00 76.25 103 SER A C 1
ATOM 820 O O . SER A 1 103 ? -21.453 -0.135 22.584 1.00 76.25 103 SER A O 1
ATOM 822 N N . ILE A 1 104 ? -23.135 1.289 22.188 1.00 80.50 104 ILE A N 1
ATOM 823 C CA . ILE A 1 104 ? -23.280 0.944 20.763 1.00 80.50 104 ILE A CA 1
ATOM 824 C C . ILE A 1 104 ? -21.999 1.278 19.983 1.00 80.50 104 ILE A C 1
ATOM 826 O O . ILE A 1 104 ? -21.538 0.476 19.168 1.00 80.50 104 ILE A O 1
ATOM 830 N N . LEU A 1 105 ? -21.389 2.437 20.247 1.00 81.94 105 LEU A N 1
ATOM 831 C CA . LEU A 1 105 ? -20.156 2.851 19.582 1.00 81.94 105 LEU A CA 1
ATOM 832 C C . LEU A 1 105 ? -18.991 1.915 19.917 1.00 81.94 105 LEU A C 1
ATOM 834 O O . LEU A 1 105 ? -18.313 1.444 19.003 1.00 81.94 105 LEU A O 1
ATOM 838 N N . PHE A 1 106 ? -18.795 1.587 21.195 1.00 82.62 106 PHE A N 1
ATOM 839 C CA . PHE A 1 106 ? -17.706 0.709 21.622 1.00 82.62 106 PHE A CA 1
ATOM 840 C C . PHE A 1 106 ? -17.884 -0.737 21.159 1.00 82.62 106 PHE A C 1
ATOM 842 O O . PHE A 1 106 ? -16.915 -1.329 20.695 1.00 82.62 106 PHE A O 1
ATOM 849 N N . TYR A 1 107 ? -19.090 -1.304 21.238 1.00 82.06 107 TYR A N 1
ATOM 850 C CA . TYR A 1 107 ? -19.296 -2.726 20.952 1.00 82.06 107 TYR A CA 1
ATOM 851 C C . TYR A 1 107 ? -19.718 -3.049 19.512 1.00 82.06 107 TYR A C 1
ATOM 853 O O . TYR A 1 107 ? -19.554 -4.191 19.095 1.00 82.06 107 TYR A O 1
ATOM 861 N N . SER A 1 108 ? -20.256 -2.093 18.747 1.00 83.31 108 SER A N 1
ATOM 862 C CA . SER A 1 108 ? -20.669 -2.326 17.352 1.00 83.31 108 SER A CA 1
ATOM 863 C C . SER A 1 108 ? -19.763 -1.607 16.359 1.00 83.31 108 SER A C 1
ATOM 865 O O . SER A 1 108 ? -19.251 -2.229 15.433 1.00 83.31 108 SER A O 1
ATOM 867 N N . ILE A 1 109 ? -19.555 -0.300 16.531 1.00 85.25 109 ILE A N 1
ATOM 868 C CA . ILE A 1 109 ? -18.839 0.520 15.539 1.00 85.25 109 ILE A CA 1
ATOM 869 C C . ILE A 1 109 ? -17.328 0.298 15.640 1.00 85.25 109 ILE A C 1
ATOM 871 O O . ILE A 1 109 ? -16.668 0.100 14.623 1.00 85.25 109 ILE A O 1
ATOM 875 N N . CYS A 1 110 ? -16.783 0.280 16.857 1.00 85.88 110 CYS A N 1
ATOM 876 C CA . CYS A 1 110 ? -15.357 0.086 17.110 1.00 85.88 110 CYS A CA 1
ATOM 877 C C . CYS A 1 110 ? -14.796 -1.239 16.562 1.00 85.88 110 CYS A C 1
ATOM 879 O O . CYS A 1 110 ? -13.807 -1.191 15.833 1.00 85.88 110 CYS A O 1
ATOM 881 N N . PRO A 1 111 ? -15.390 -2.420 16.823 1.00 86.38 111 PRO A N 1
ATOM 882 C CA . PRO A 1 111 ? -14.856 -3.670 16.286 1.00 86.38 111 PRO A CA 1
ATOM 883 C C . PRO A 1 111 ? -15.020 -3.772 14.766 1.00 86.38 111 PRO A C 1
ATOM 885 O O . PRO A 1 111 ? -14.084 -4.189 14.085 1.00 86.38 111 PRO A O 1
ATOM 888 N N . VAL A 1 112 ? -16.155 -3.333 14.207 1.00 88.94 112 VAL A N 1
ATOM 889 C CA . VAL A 1 112 ? -16.376 -3.346 12.749 1.00 88.94 112 VAL A CA 1
ATOM 890 C C . VAL A 1 112 ? -15.411 -2.391 12.043 1.00 88.94 112 VAL A C 1
ATOM 892 O O . VAL A 1 112 ? -14.775 -2.772 11.061 1.00 88.94 112 VAL A O 1
ATOM 895 N N . GLY A 1 113 ? -15.243 -1.177 12.570 1.00 88.69 113 GLY A N 1
ATOM 896 C CA . GLY A 1 113 ? -14.300 -0.191 12.048 1.00 88.69 113 GLY A CA 1
ATOM 897 C C . GLY A 1 113 ? -12.845 -0.626 12.214 1.00 88.69 113 GLY A C 1
ATOM 898 O O . GLY A 1 113 ? -12.064 -0.517 11.275 1.00 88.69 113 GLY A O 1
ATOM 899 N N . GLY A 1 114 ? -12.482 -1.195 13.365 1.00 88.88 114 GLY A N 1
ATOM 900 C CA . GLY A 1 114 ? -11.135 -1.696 13.634 1.00 88.88 114 GLY A CA 1
ATOM 901 C C . GLY A 1 114 ? -10.729 -2.839 12.701 1.00 88.88 114 GLY A C 1
ATOM 902 O O . GLY A 1 114 ? -9.640 -2.810 12.118 1.00 88.88 114 GLY A O 1
ATOM 903 N N . ILE A 1 115 ? -11.621 -3.812 12.486 1.00 89.12 115 ILE A N 1
ATOM 904 C CA . ILE A 1 115 ? -11.401 -4.907 11.529 1.00 89.12 115 ILE A CA 1
ATOM 905 C C . ILE A 1 115 ? -11.372 -4.363 10.094 1.00 89.12 115 ILE A C 1
ATOM 907 O O . ILE A 1 115 ? -10.461 -4.696 9.336 1.00 89.12 115 ILE A O 1
ATOM 911 N N . GLY A 1 116 ? -12.312 -3.485 9.731 1.00 89.62 116 GLY A N 1
ATOM 912 C CA . GLY A 1 116 ? -12.373 -2.867 8.404 1.00 89.62 116 GLY A CA 1
ATOM 913 C C . GLY A 1 116 ? -11.098 -2.095 8.052 1.00 89.62 116 GLY A C 1
ATOM 914 O O . GLY A 1 116 ? -10.509 -2.327 6.996 1.00 89.62 116 GLY A O 1
ATOM 915 N N . CYS A 1 117 ? -10.612 -1.248 8.962 1.00 87.75 117 CYS A N 1
ATOM 916 C CA . CYS A 1 117 ? -9.350 -0.526 8.799 1.00 87.75 117 CYS A CA 1
ATOM 917 C C . CYS A 1 117 ? -8.143 -1.473 8.760 1.00 87.75 117 CYS A C 1
ATOM 919 O O . CYS A 1 117 ? -7.227 -1.252 7.975 1.00 87.75 117 CYS A O 1
ATOM 921 N N . SER A 1 118 ? -8.147 -2.569 9.523 1.00 85.62 118 SER A N 1
ATOM 922 C CA . SER A 1 118 ? -7.066 -3.568 9.468 1.00 85.62 118 SER A CA 1
ATOM 923 C C . SER A 1 118 ? -6.989 -4.273 8.108 1.00 85.62 118 SER A C 1
ATOM 925 O O . SER A 1 118 ? -5.901 -4.469 7.562 1.00 85.62 118 SER A O 1
ATOM 927 N N . VAL A 1 119 ? -8.139 -4.630 7.528 1.00 87.94 119 VAL A N 1
ATOM 928 C CA . VAL A 1 119 ? -8.208 -5.236 6.189 1.00 87.94 119 VAL A CA 1
ATOM 929 C C . VAL A 1 119 ? -7.797 -4.222 5.121 1.00 87.94 119 VAL A C 1
ATOM 931 O O . VAL A 1 119 ? -6.975 -4.540 4.260 1.00 87.94 119 VAL A O 1
ATOM 934 N N . ALA A 1 120 ? -8.305 -2.989 5.201 1.00 86.19 120 ALA A N 1
ATOM 935 C CA . ALA A 1 120 ? -7.925 -1.911 4.291 1.00 86.19 120 ALA A CA 1
ATOM 936 C C . ALA A 1 120 ? -6.415 -1.630 4.348 1.00 86.19 120 ALA A C 1
ATOM 938 O O . ALA A 1 120 ? -5.771 -1.535 3.304 1.00 86.19 120 ALA A O 1
ATOM 939 N N . TYR A 1 121 ? -5.832 -1.592 5.549 1.00 86.38 121 TYR A N 1
ATOM 940 C CA . TYR A 1 121 ? -4.390 -1.502 5.755 1.00 86.38 121 TYR A CA 1
ATOM 941 C C . TYR A 1 121 ? -3.638 -2.627 5.041 1.00 86.38 121 TYR A C 1
ATOM 943 O O . TYR A 1 121 ? -2.677 -2.361 4.319 1.00 86.38 121 TYR A O 1
ATOM 951 N N . TYR A 1 122 ? -4.081 -3.875 5.209 1.00 83.94 122 TYR A N 1
ATOM 952 C CA . TYR A 1 122 ? -3.433 -5.027 4.589 1.00 83.94 122 TYR A CA 1
ATOM 953 C C . TYR A 1 122 ? -3.458 -4.944 3.057 1.00 83.94 122 TYR A C 1
ATOM 955 O O . TYR A 1 122 ? -2.427 -5.155 2.418 1.00 83.94 122 TYR A O 1
ATOM 963 N N . PHE A 1 123 ? -4.597 -4.577 2.460 1.00 83.69 123 PHE A N 1
ATOM 964 C CA . PHE A 1 123 ? -4.715 -4.412 1.007 1.00 83.69 123 PHE A CA 1
ATOM 965 C C . PHE A 1 123 ? -3.906 -3.228 0.474 1.00 83.69 123 PHE A C 1
ATOM 967 O O . PHE A 1 123 ? -3.170 -3.392 -0.500 1.00 83.69 123 PHE A O 1
ATOM 974 N N . LEU A 1 124 ? -3.987 -2.062 1.123 1.00 79.44 124 LEU A N 1
ATOM 975 C CA . LEU A 1 124 ? -3.217 -0.874 0.744 1.00 79.44 124 LEU A CA 1
ATOM 976 C C . LEU A 1 124 ? -1.716 -1.147 0.823 1.00 79.44 124 LEU A C 1
ATOM 978 O O . LEU A 1 124 ? -0.976 -0.835 -0.107 1.00 79.44 124 LEU A O 1
ATOM 982 N N . ARG A 1 125 ? -1.266 -1.794 1.902 1.00 78.69 125 ARG A N 1
ATOM 983 C CA . ARG A 1 125 ? 0.141 -2.147 2.079 1.00 78.69 125 ARG A CA 1
ATOM 984 C C . ARG A 1 125 ? 0.595 -3.180 1.053 1.00 78.69 125 ARG A C 1
ATOM 986 O O . ARG A 1 125 ? 1.662 -3.010 0.472 1.00 78.69 125 ARG A O 1
ATOM 993 N N . LYS A 1 126 ? -0.198 -4.229 0.809 1.00 72.50 126 LYS A N 1
ATOM 994 C CA . LYS A 1 126 ? 0.158 -5.300 -0.131 1.00 72.50 126 LYS A CA 1
ATOM 995 C C . LYS A 1 126 ? 0.221 -4.795 -1.570 1.00 72.50 126 LYS A C 1
ATOM 997 O O . LYS A 1 126 ? 1.218 -5.050 -2.236 1.00 72.50 126 LYS A O 1
ATOM 1002 N N . ASN A 1 127 ? -0.790 -4.058 -2.027 1.00 72.06 127 ASN A N 1
ATOM 1003 C CA . ASN A 1 127 ? -0.836 -3.570 -3.405 1.00 72.06 127 ASN A CA 1
ATOM 1004 C C . ASN A 1 127 ? 0.208 -2.476 -3.640 1.00 72.06 127 ASN A C 1
ATOM 1006 O O . ASN A 1 127 ? 0.978 -2.563 -4.589 1.00 72.06 127 ASN A O 1
ATOM 1010 N N . SER A 1 128 ? 0.300 -1.493 -2.740 1.00 70.25 128 SER A N 1
ATOM 1011 C CA . SER A 1 128 ? 1.193 -0.351 -2.946 1.00 70.25 128 SER A CA 1
ATOM 1012 C C . SER A 1 128 ? 2.671 -0.724 -2.811 1.00 70.25 128 SER A C 1
ATOM 1014 O O . SER A 1 128 ? 3.498 -0.177 -3.533 1.00 70.25 128 SER A O 1
ATOM 1016 N N . MET A 1 129 ? 3.030 -1.664 -1.924 1.00 68.94 129 MET A N 1
ATOM 1017 C CA . MET A 1 129 ? 4.428 -2.094 -1.797 1.00 68.94 129 MET A CA 1
ATOM 1018 C C . MET A 1 129 ? 4.842 -3.113 -2.854 1.00 68.94 129 MET A C 1
ATOM 1020 O O . MET A 1 129 ? 5.978 -3.054 -3.315 1.00 68.94 129 MET A O 1
ATOM 1024 N N . ALA A 1 130 ? 3.965 -4.046 -3.238 1.00 69.44 130 ALA A N 1
ATOM 1025 C CA . ALA A 1 130 ? 4.323 -5.052 -4.234 1.00 69.44 130 ALA A CA 1
ATOM 1026 C C . ALA A 1 130 ? 4.486 -4.432 -5.625 1.00 69.44 130 ALA A C 1
ATOM 1028 O O . ALA A 1 130 ? 5.444 -4.764 -6.316 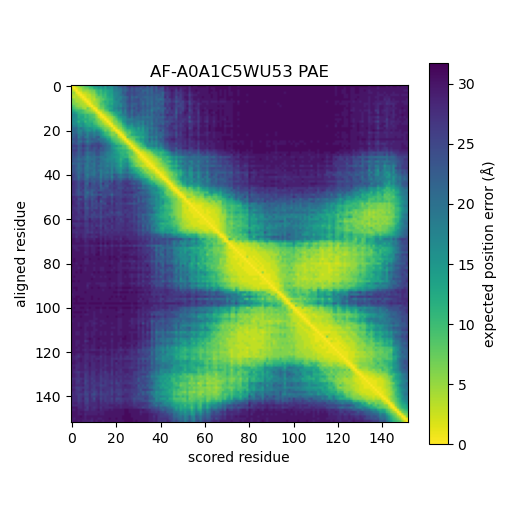1.00 69.44 130 ALA A O 1
ATOM 1029 N N . ASP A 1 131 ? 3.594 -3.519 -6.010 1.00 73.88 131 ASP A N 1
ATOM 1030 C CA . ASP A 1 131 ? 3.590 -2.945 -7.355 1.00 73.88 131 ASP A CA 1
ATOM 1031 C C . ASP A 1 131 ? 4.723 -1.927 -7.539 1.00 73.88 131 ASP A C 1
ATOM 1033 O O . ASP A 1 131 ? 5.512 -2.035 -8.475 1.00 73.88 131 ASP A O 1
ATOM 1037 N N . ALA A 1 132 ? 4.911 -1.022 -6.569 1.00 72.94 132 ALA A N 1
ATOM 1038 C CA . ALA A 1 132 ? 6.003 -0.048 -6.605 1.00 72.94 132 ALA A CA 1
ATOM 1039 C C . ALA A 1 132 ? 7.386 -0.719 -6.556 1.00 72.94 132 ALA A C 1
ATOM 1041 O O . ALA A 1 132 ? 8.305 -0.308 -7.264 1.00 72.94 132 ALA A O 1
ATOM 1042 N N . LYS A 1 133 ? 7.537 -1.784 -5.756 1.00 75.75 133 LYS A N 1
ATOM 1043 C CA . LYS A 1 133 ? 8.794 -2.536 -5.689 1.00 75.75 133 LYS A CA 1
ATOM 1044 C C . LYS A 1 133 ? 9.043 -3.338 -6.963 1.00 75.75 133 LYS A C 1
ATOM 1046 O O . LYS A 1 133 ? 10.160 -3.319 -7.459 1.00 75.75 133 LYS A O 1
ATOM 1051 N N . LYS A 1 134 ? 8.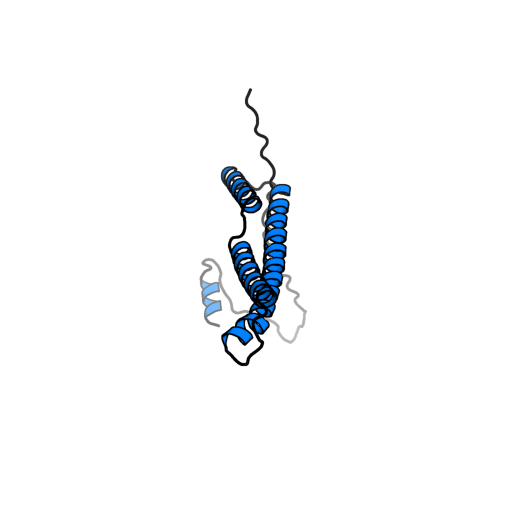015 -3.988 -7.518 1.00 79.31 134 LYS A N 1
ATOM 1052 C CA . LYS A 1 134 ? 8.127 -4.741 -8.774 1.00 79.31 134 LYS A CA 1
ATOM 1053 C C . LYS A 1 134 ? 8.452 -3.826 -9.953 1.00 79.31 134 LYS A C 1
ATOM 1055 O O . LYS A 1 134 ? 9.264 -4.201 -10.788 1.00 79.31 134 LYS A O 1
ATOM 1060 N N . LEU A 1 135 ? 7.861 -2.632 -9.999 1.00 78.00 135 LEU A N 1
ATOM 1061 C CA . LEU A 1 135 ? 8.195 -1.618 -10.995 1.00 78.00 135 LEU A CA 1
ATOM 1062 C C . LEU A 1 135 ? 9.647 -1.154 -10.840 1.00 78.00 135 LEU A C 1
ATOM 1064 O O . LEU A 1 135 ? 10.370 -1.115 -11.827 1.00 78.00 135 LEU A O 1
ATOM 1068 N N . ALA A 1 136 ? 10.086 -0.855 -9.615 1.00 77.31 136 ALA A N 1
ATOM 1069 C CA . ALA A 1 136 ? 11.465 -0.447 -9.358 1.00 77.31 136 ALA A CA 1
ATOM 1070 C C . ALA A 1 136 ? 12.478 -1.558 -9.695 1.00 77.31 136 ALA A C 1
ATOM 1072 O O . ALA A 1 136 ? 13.522 -1.265 -10.264 1.00 77.31 136 ALA A O 1
ATOM 1073 N N . ASP A 1 137 ? 12.167 -2.818 -9.377 1.00 78.81 137 ASP A N 1
ATOM 1074 C CA . ASP A 1 137 ? 13.014 -3.971 -9.706 1.00 78.81 137 ASP A CA 1
ATOM 1075 C C . ASP A 1 137 ? 13.064 -4.212 -11.226 1.00 78.81 137 ASP A C 1
ATOM 1077 O O . ASP A 1 137 ? 14.146 -4.415 -11.766 1.00 78.81 137 ASP A O 1
ATOM 1081 N N . TYR A 1 138 ? 11.928 -4.101 -11.929 1.00 79.94 138 TYR A N 1
ATOM 1082 C CA . TYR A 1 138 ? 11.878 -4.177 -13.394 1.00 79.94 138 TYR A CA 1
ATOM 1083 C C . TYR A 1 138 ? 12.732 -3.070 -14.018 1.00 79.94 138 TYR A C 1
ATOM 1085 O O . TYR A 1 138 ? 13.601 -3.328 -14.838 1.00 79.94 138 TYR A O 1
ATOM 1093 N N . VAL A 1 139 ? 12.532 -1.822 -13.600 1.00 78.19 139 VAL A N 1
ATOM 1094 C CA . VAL A 1 139 ? 13.279 -0.678 -14.132 1.00 78.19 139 VAL A CA 1
ATOM 1095 C C . VAL A 1 139 ? 14.784 -0.810 -13.870 1.00 78.19 139 VAL A C 1
ATOM 1097 O O . VAL A 1 139 ? 15.571 -0.534 -14.769 1.00 78.19 139 VAL A O 1
ATOM 1100 N N . GLU A 1 140 ? 15.200 -1.272 -12.689 1.00 75.25 140 GLU A N 1
ATOM 1101 C CA . GLU A 1 140 ? 16.618 -1.489 -12.366 1.00 75.25 140 GLU A CA 1
ATOM 1102 C C . GLU A 1 140 ? 17.254 -2.618 -13.199 1.00 75.25 140 GLU A C 1
ATOM 1104 O O . GLU A 1 140 ? 18.424 -2.510 -13.555 1.00 75.25 140 GLU A O 1
ATOM 1109 N N . GLU A 1 141 ? 16.495 -3.656 -13.570 1.00 77.56 141 GLU A N 1
ATOM 1110 C CA . GLU A 1 141 ? 16.970 -4.760 -14.421 1.00 77.56 141 GLU A CA 1
ATOM 1111 C C . GLU A 1 141 ? 17.268 -4.319 -15.867 1.00 77.56 141 GLU A C 1
ATOM 1113 O O . GLU A 1 141 ? 18.222 -4.802 -16.477 1.00 77.56 141 GLU A O 1
ATOM 1118 N N . TYR A 1 142 ? 16.485 -3.382 -16.418 1.00 72.25 142 TYR A N 1
ATOM 1119 C CA . TYR A 1 142 ? 16.641 -2.919 -17.807 1.00 72.25 142 TYR A CA 1
ATOM 1120 C C . TYR A 1 142 ? 17.536 -1.685 -17.970 1.00 72.25 142 TYR A C 1
ATOM 1122 O O . TYR A 1 142 ? 17.875 -1.325 -19.102 1.00 72.25 142 TYR A O 1
ATOM 1130 N N . ILE A 1 143 ? 17.928 -1.019 -16.881 1.00 71.75 143 ILE A N 1
ATOM 1131 C CA . ILE A 1 143 ? 18.891 0.082 -16.957 1.00 71.75 143 ILE A CA 1
ATOM 1132 C C . ILE A 1 143 ? 20.282 -0.497 -17.212 1.00 71.75 143 ILE A C 1
ATOM 1134 O O . ILE A 1 143 ? 20.898 -1.120 -16.350 1.00 71.75 143 ILE A O 1
ATOM 1138 N N . ILE A 1 144 ? 20.802 -0.243 -18.412 1.00 66.44 144 ILE A N 1
ATOM 1139 C CA . ILE A 1 144 ? 22.198 -0.516 -18.748 1.00 66.44 144 ILE A CA 1
ATOM 1140 C C . ILE A 1 144 ? 23.050 0.451 -17.926 1.00 66.44 144 ILE A C 1
ATOM 1142 O O . ILE A 1 144 ? 22.985 1.663 -18.127 1.00 66.44 144 ILE A O 1
ATOM 1146 N N . VAL A 1 145 ? 23.826 -0.085 -16.984 1.00 60.66 145 VAL A N 1
ATOM 1147 C CA . VAL A 1 145 ? 24.812 0.686 -16.224 1.00 60.66 145 VAL A CA 1
ATOM 1148 C C . VAL A 1 145 ? 25.879 1.148 -17.217 1.00 60.66 145 VAL A C 1
ATOM 1150 O O . VAL A 1 145 ? 26.541 0.285 -17.802 1.00 60.66 145 VAL A O 1
ATOM 1153 N N . PRO A 1 146 ? 26.057 2.462 -17.460 1.00 56.66 146 PRO A N 1
ATOM 1154 C CA . PRO A 1 146 ? 27.257 2.910 -18.141 1.00 56.66 146 PRO A CA 1
ATOM 1155 C C . PRO A 1 146 ? 28.421 2.468 -17.256 1.00 56.66 146 PRO A C 1
ATOM 1157 O O . PRO A 1 146 ? 28.473 2.831 -16.081 1.00 56.66 146 PRO A O 1
ATOM 1160 N N . ALA A 1 147 ? 29.285 1.596 -17.779 1.00 49.75 147 ALA A N 1
ATOM 1161 C CA . ALA A 1 147 ? 30.528 1.278 -17.102 1.00 49.75 147 ALA A CA 1
ATOM 1162 C C . ALA A 1 147 ? 31.224 2.616 -16.855 1.00 49.75 147 ALA A C 1
ATOM 1164 O O . ALA A 1 147 ? 31.470 3.358 -17.805 1.00 49.75 147 ALA A O 1
ATOM 1165 N N . GLU A 1 148 ? 31.457 2.953 -15.588 1.00 49.19 148 GLU A N 1
ATOM 1166 C CA . GLU A 1 148 ? 32.421 3.991 -15.270 1.00 49.19 148 GLU A CA 1
ATOM 1167 C C . GLU A 1 148 ? 33.737 3.482 -15.852 1.00 49.19 148 GLU A C 1
ATOM 1169 O O . GLU A 1 148 ? 34.339 2.545 -15.324 1.00 49.19 148 GLU A O 1
ATOM 1174 N N . GLU A 1 149 ? 34.126 4.017 -17.010 1.00 45.09 149 GLU A N 1
ATOM 1175 C CA . GLU A 1 149 ? 35.513 3.977 -17.433 1.00 45.09 149 GLU A CA 1
ATOM 1176 C C . GLU A 1 149 ? 36.264 4.750 -16.352 1.00 45.09 149 GLU A C 1
ATOM 1178 O O . GLU A 1 149 ? 36.296 5.977 -16.324 1.00 45.09 149 GLU A O 1
ATOM 1183 N N . SER A 1 150 ? 36.755 3.995 -15.373 1.00 39.75 150 SER A N 1
ATOM 1184 C CA . SER A 1 150 ? 37.758 4.431 -14.426 1.00 39.75 150 SER A CA 1
ATOM 1185 C C . SER A 1 150 ? 38.964 4.880 -15.244 1.00 39.75 150 SER A C 1
ATOM 1187 O O . SER A 1 150 ? 39.728 4.043 -15.727 1.00 39.75 150 SER A O 1
ATOM 1189 N N . GLU A 1 151 ? 39.081 6.186 -15.454 1.00 38.34 151 GLU A N 1
ATOM 1190 C CA . GLU A 1 151 ? 40.303 6.813 -15.943 1.00 38.34 151 GLU A CA 1
ATOM 1191 C C . GLU A 1 151 ? 41.392 6.600 -14.875 1.00 38.34 151 GLU A C 1
ATOM 1193 O O . GLU A 1 151 ? 41.334 7.180 -13.788 1.00 38.34 151 GLU A O 1
ATOM 1198 N N . GLU A 1 152 ? 42.329 5.689 -15.166 1.00 31.55 152 GLU A N 1
ATOM 1199 C CA . GLU A 1 152 ? 43.661 5.610 -14.541 1.00 31.55 152 GLU A CA 1
ATOM 1200 C C . GLU A 1 152 ? 44.579 6.729 -15.052 1.00 31.55 152 GLU A C 1
ATOM 1202 O O . GLU A 1 152 ? 44.532 7.036 -16.268 1.00 31.55 152 GLU A O 1
#

Secondary structure (DSSP, 8-state):
-HHHHHHHHT-TT-PPPP------TT--------------PPP--S-----HHHHHHHHHHHHHHHH---HHHHHHHHHHHHHHHHHHHHHHTT----SSHHHHIIIIIHHHHHHHHHHHHHHHHHHHHHHHHHHHHHHHHH----------